Protein AF-A0ABD6SF56-F1 (afdb_monomer_lite)

Sequence (160 aa):
MDIEWDKVLPSVIGAITGGTMSLLGSYFSAKRQANKEEKRREYEERRAEKIALTSVKNEIEFNYIRYTDYIDVMDHTGLSELDLSHNKIGLVLKTDKWEKHSDTIENIEGLSYIGKLRGLYMNVHRDLTFNIVQMEDVKGTTNQAYEIRKEIEDTLKNYS

Organism: Bacillus thuringiensis (NCBI:txid1428)

Structure (mmCIF, N/CA/C/O backbone):
data_AF-A0ABD6SF56-F1
#
_entry.id   AF-A0ABD6SF56-F1
#
loop_
_atom_site.group_PDB
_atom_site.id
_atom_site.type_symbol
_atom_site.label_atom_id
_atom_site.label_alt_id
_atom_site.label_comp_id
_atom_site.label_asym_id
_atom_site.label_entity_id
_atom_site.label_seq_id
_atom_site.pdbx_PDB_ins_code
_atom_site.Cartn_x
_atom_site.Cartn_y
_atom_site.Cartn_z
_atom_site.occupancy
_atom_site.B_iso_or_equiv
_atom_site.auth_seq_id
_atom_site.auth_comp_id
_atom_site.auth_asym_id
_atom_site.auth_atom_id
_atom_site.pdbx_PDB_model_num
ATOM 1 N N . MET A 1 1 ? 34.678 0.072 -77.616 1.00 47.84 1 MET A N 1
ATOM 2 C CA . MET A 1 1 ? 34.804 1.047 -76.517 1.00 47.84 1 MET A CA 1
ATOM 3 C C . MET A 1 1 ? 35.078 0.205 -75.294 1.00 47.84 1 MET A C 1
ATOM 5 O O . MET A 1 1 ? 34.140 -0.308 -74.699 1.00 47.84 1 MET A O 1
ATOM 9 N N . ASP A 1 2 ? 36.355 -0.078 -75.048 1.00 55.84 2 ASP A N 1
ATOM 10 C CA . ASP A 1 2 ? 36.748 -0.939 -73.939 1.00 55.84 2 ASP A CA 1
ATOM 11 C C . ASP A 1 2 ? 36.652 -0.109 -72.669 1.00 55.84 2 ASP A C 1
ATOM 13 O O . ASP A 1 2 ? 37.336 0.900 -72.507 1.00 55.84 2 ASP A O 1
ATOM 17 N N . ILE A 1 3 ? 35.705 -0.481 -71.813 1.00 62.09 3 ILE A N 1
ATOM 18 C CA . ILE A 1 3 ? 35.600 0.094 -70.480 1.00 62.09 3 ILE A CA 1
ATOM 19 C C . ILE A 1 3 ? 36.895 -0.297 -69.768 1.00 62.09 3 ILE A C 1
ATOM 21 O O . ILE A 1 3 ? 37.173 -1.485 -69.606 1.00 62.09 3 ILE A O 1
ATOM 25 N N . GLU A 1 4 ? 37.699 0.690 -69.369 1.00 70.12 4 GLU A N 1
ATOM 26 C CA . GLU A 1 4 ? 38.861 0.482 -68.502 1.00 70.12 4 GLU A CA 1
ATOM 27 C C . GLU A 1 4 ? 38.356 0.076 -67.111 1.00 70.12 4 GLU A C 1
ATOM 29 O O . GLU A 1 4 ? 38.238 0.887 -66.189 1.00 70.12 4 GLU A O 1
ATOM 34 N N . TRP A 1 5 ? 38.002 -1.202 -66.987 1.00 69.69 5 TRP A N 1
ATOM 35 C CA . TRP A 1 5 ? 37.471 -1.825 -65.781 1.00 69.69 5 TRP A CA 1
ATOM 36 C C . TRP A 1 5 ? 38.373 -1.565 -64.567 1.00 69.69 5 TRP A C 1
ATOM 38 O O . TRP A 1 5 ? 37.857 -1.290 -63.483 1.00 69.69 5 TRP A O 1
ATOM 48 N N . ASP A 1 6 ? 39.690 -1.489 -64.772 1.00 63.47 6 ASP A N 1
ATOM 49 C CA . ASP A 1 6 ? 40.693 -1.175 -63.745 1.00 63.47 6 ASP A CA 1
ATOM 50 C C . ASP A 1 6 ? 40.511 0.202 -63.082 1.00 63.47 6 ASP A C 1
ATOM 52 O O . ASP A 1 6 ? 40.907 0.388 -61.932 1.00 63.47 6 ASP A O 1
ATOM 56 N N . LYS A 1 7 ? 39.872 1.169 -63.758 1.00 65.81 7 LYS A N 1
ATOM 57 C CA . LYS A 1 7 ? 39.597 2.509 -63.200 1.00 65.81 7 LYS A CA 1
ATOM 58 C C . LYS A 1 7 ? 38.229 2.614 -62.518 1.00 65.81 7 LYS A C 1
ATOM 60 O O . LYS A 1 7 ? 38.013 3.519 -61.714 1.00 65.81 7 LYS A O 1
ATOM 65 N N . VAL A 1 8 ? 37.300 1.704 -62.818 1.00 63.47 8 VAL A N 1
ATOM 66 C CA . VAL A 1 8 ? 35.909 1.742 -62.323 1.00 63.47 8 VAL A CA 1
ATOM 67 C C . VAL A 1 8 ? 35.703 0.800 -61.133 1.00 63.47 8 VAL A C 1
ATOM 69 O O . VAL A 1 8 ? 35.008 1.152 -60.179 1.00 63.47 8 VAL A O 1
ATOM 72 N N . LEU A 1 9 ? 36.346 -0.371 -61.147 1.00 68.06 9 LEU A N 1
ATOM 73 C CA . LEU A 1 9 ? 36.243 -1.388 -60.096 1.00 68.06 9 LEU A CA 1
ATOM 74 C C . LEU A 1 9 ? 36.618 -0.883 -58.692 1.00 68.06 9 LEU A C 1
ATOM 76 O O . LEU A 1 9 ? 35.839 -1.132 -57.772 1.00 68.06 9 LEU A O 1
ATOM 80 N N . PRO A 1 10 ? 37.726 -0.142 -58.485 1.00 72.50 10 PRO A N 1
ATOM 81 C CA . PRO A 1 10 ? 38.091 0.350 -57.153 1.00 72.50 10 PRO A CA 1
ATOM 82 C C . PRO A 1 10 ? 37.034 1.287 -56.555 1.00 72.50 10 PRO A C 1
ATOM 84 O O . PRO A 1 10 ? 36.736 1.216 -55.365 1.00 72.50 10 PRO A O 1
ATOM 87 N N . SER A 1 11 ? 36.418 2.122 -57.393 1.00 68.12 11 SER A N 1
ATOM 88 C CA . SER A 1 11 ? 35.376 3.086 -57.024 1.00 68.12 11 SER A CA 1
ATOM 89 C C . SER A 1 11 ? 34.072 2.391 -56.626 1.00 68.12 11 SER A C 1
ATOM 91 O O . SER A 1 11 ? 33.450 2.745 -55.625 1.00 68.12 11 SER A O 1
ATOM 93 N N . VAL A 1 12 ? 33.677 1.360 -57.381 1.00 70.69 12 VAL A N 1
ATOM 94 C CA . VAL A 1 12 ? 32.483 0.546 -57.103 1.00 70.69 12 VAL A CA 1
ATOM 95 C C . VAL A 1 12 ? 32.684 -0.312 -55.853 1.00 70.69 12 VAL A C 1
ATOM 97 O O . VAL A 1 12 ? 31.809 -0.348 -54.990 1.00 70.69 12 VAL A O 1
ATOM 100 N N . ILE A 1 13 ? 33.853 -0.943 -55.699 1.00 69.81 13 ILE A N 1
ATOM 101 C CA . ILE A 1 13 ? 34.209 -1.701 -54.492 1.00 69.81 13 ILE A CA 1
ATOM 102 C C . ILE A 1 13 ? 34.248 -0.766 -53.279 1.00 69.81 13 ILE A C 1
ATOM 104 O O . ILE A 1 13 ? 33.680 -1.097 -52.241 1.00 69.81 13 ILE A O 1
ATOM 108 N N . GLY A 1 14 ? 34.834 0.427 -53.405 1.00 66.50 14 GLY A N 1
ATOM 109 C CA . GLY A 1 14 ? 34.843 1.443 -52.351 1.00 66.50 14 GLY A CA 1
ATOM 110 C C . GLY A 1 14 ? 33.437 1.888 -51.940 1.00 66.50 14 GLY A C 1
ATOM 111 O O . GLY A 1 14 ? 33.151 1.974 -50.748 1.00 66.50 14 GLY A O 1
ATOM 112 N N . ALA A 1 15 ? 32.531 2.086 -52.901 1.00 74.06 15 ALA A N 1
ATOM 113 C CA . ALA A 1 15 ? 31.137 2.440 -52.633 1.00 74.06 15 ALA A CA 1
ATOM 114 C C . ALA A 1 15 ? 30.352 1.300 -51.960 1.00 74.06 15 ALA A C 1
ATOM 116 O O . ALA A 1 15 ? 29.617 1.546 -51.004 1.00 74.06 15 ALA A O 1
ATOM 117 N N . ILE A 1 16 ? 30.536 0.050 -52.398 1.00 68.31 16 ILE A N 1
ATOM 118 C CA . ILE A 1 16 ? 29.884 -1.121 -51.788 1.00 68.31 16 ILE A CA 1
ATOM 119 C C . ILE A 1 16 ? 30.410 -1.349 -50.370 1.00 68.31 16 ILE A C 1
ATOM 121 O O . ILE A 1 16 ? 29.621 -1.548 -49.446 1.00 68.31 16 ILE A O 1
ATOM 125 N N . THR A 1 17 ? 31.727 -1.275 -50.175 1.00 69.75 17 THR A N 1
ATOM 126 C CA . THR A 1 17 ? 32.371 -1.505 -48.871 1.00 69.75 17 THR A CA 1
ATOM 127 C C . THR A 1 17 ? 32.065 -0.363 -47.900 1.00 69.75 17 THR A C 1
ATOM 129 O O . THR A 1 17 ? 31.736 -0.601 -46.742 1.00 69.75 17 THR A O 1
ATOM 132 N N . GLY A 1 18 ? 32.087 0.886 -48.374 1.00 69.00 18 GLY A N 1
ATOM 133 C CA . GLY A 1 18 ? 31.699 2.059 -47.589 1.00 69.00 18 GLY A CA 1
ATOM 134 C C . GLY A 1 18 ? 30.211 2.059 -47.229 1.00 69.00 18 GLY A C 1
ATOM 135 O O . GLY A 1 18 ? 29.858 2.322 -46.081 1.00 69.00 18 GLY A O 1
ATOM 136 N N . GLY A 1 19 ? 29.340 1.689 -48.173 1.00 70.50 19 GLY A N 1
ATOM 137 C CA . GLY A 1 19 ? 27.898 1.560 -47.951 1.00 70.50 19 GLY A CA 1
ATOM 138 C C . GLY A 1 19 ? 27.547 0.444 -46.965 1.00 70.50 19 GLY A C 1
ATOM 139 O O . GLY A 1 19 ? 26.764 0.664 -46.044 1.00 70.50 19 GLY A O 1
ATOM 140 N N . THR A 1 20 ? 28.174 -0.730 -47.084 1.00 75.12 20 THR A N 1
ATOM 141 C CA . THR A 1 20 ? 27.976 -1.843 -46.134 1.00 75.12 20 THR A CA 1
ATOM 142 C C . THR A 1 20 ? 28.537 -1.531 -44.749 1.00 75.12 20 THR A C 1
ATOM 144 O O . THR A 1 20 ? 27.854 -1.790 -43.760 1.00 75.12 20 THR A O 1
ATOM 147 N N . MET A 1 21 ? 29.712 -0.902 -44.643 1.00 73.06 21 MET A N 1
ATOM 148 C CA . MET A 1 21 ? 30.249 -0.434 -43.358 1.00 73.06 21 MET A CA 1
ATOM 149 C C . MET A 1 21 ? 29.369 0.645 -42.715 1.00 73.06 21 MET A C 1
ATOM 151 O O . MET A 1 21 ? 29.164 0.624 -41.502 1.00 73.06 21 MET A O 1
ATOM 155 N N . SER A 1 22 ? 28.803 1.559 -43.507 1.00 73.81 22 SER A N 1
ATOM 156 C CA . SER A 1 22 ? 27.864 2.574 -43.019 1.00 73.81 22 SER A CA 1
ATO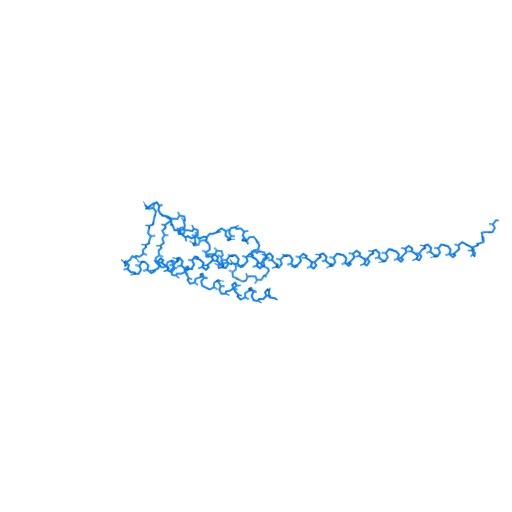M 157 C C . SER A 1 22 ? 26.565 1.946 -42.503 1.00 73.81 22 SER A C 1
ATOM 159 O O . SER A 1 22 ? 26.128 2.271 -41.401 1.00 73.81 22 SER A O 1
ATOM 161 N N . LEU A 1 23 ? 25.993 0.982 -43.233 1.00 74.19 23 LEU A N 1
ATOM 162 C CA . LEU A 1 23 ? 24.800 0.244 -42.803 1.00 74.19 23 LEU A CA 1
ATOM 163 C C . LEU A 1 23 ? 25.056 -0.592 -41.543 1.00 74.19 23 LEU A C 1
ATOM 165 O O . LEU A 1 23 ? 24.230 -0.581 -40.631 1.00 74.19 23 LEU A O 1
ATOM 169 N N . LEU A 1 24 ? 26.208 -1.263 -41.451 1.00 74.38 24 LEU A N 1
ATOM 170 C CA . LEU A 1 24 ? 26.621 -1.988 -40.247 1.00 74.38 24 LEU A CA 1
ATOM 171 C C . LEU A 1 24 ? 26.796 -1.032 -39.063 1.00 74.38 24 LEU A C 1
ATOM 173 O O . LEU A 1 24 ? 26.275 -1.297 -37.981 1.00 74.38 24 LEU A O 1
ATOM 177 N N . GLY A 1 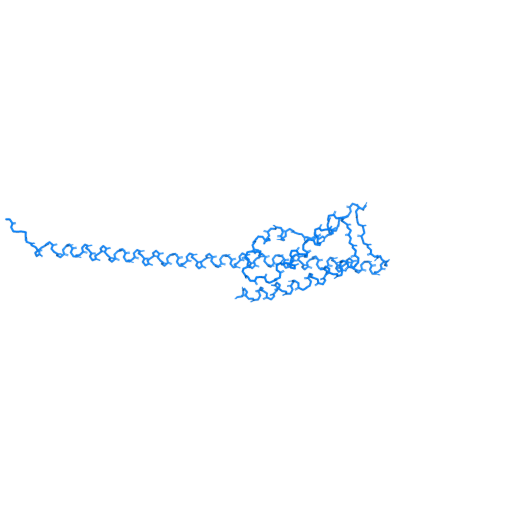25 ? 27.465 0.104 -39.266 1.00 75.38 25 GLY A N 1
ATOM 178 C CA . GLY A 1 25 ? 27.627 1.142 -38.248 1.00 75.38 25 GLY A CA 1
ATOM 179 C C . GLY A 1 25 ? 26.286 1.681 -37.745 1.00 75.38 25 GLY A C 1
ATOM 180 O O . GLY A 1 25 ? 26.065 1.751 -36.534 1.00 75.38 25 GLY A O 1
ATOM 181 N N . SER A 1 26 ? 25.357 1.983 -38.656 1.00 76.88 26 SER A N 1
ATOM 182 C CA . SER A 1 26 ? 23.997 2.410 -38.313 1.00 76.88 26 SER A CA 1
ATOM 183 C C . SER A 1 26 ? 23.214 1.316 -37.587 1.00 76.88 26 SER A C 1
ATOM 185 O O . SER A 1 26 ? 22.556 1.614 -36.593 1.00 76.88 26 SER A O 1
ATOM 187 N N . TYR A 1 27 ? 23.329 0.051 -38.002 1.00 83.00 27 TYR A N 1
ATOM 188 C CA . TYR A 1 27 ? 22.687 -1.081 -37.330 1.00 83.00 27 TYR A CA 1
ATOM 189 C C . TYR A 1 27 ? 23.204 -1.273 -35.896 1.00 83.00 27 TYR A C 1
ATOM 191 O O . TYR A 1 27 ? 22.412 -1.366 -34.958 1.00 83.00 27 TYR A O 1
ATOM 199 N N . PHE A 1 28 ? 24.526 -1.268 -35.689 1.00 82.88 28 PHE A N 1
ATOM 200 C CA . PHE A 1 28 ? 25.113 -1.380 -34.349 1.00 82.88 28 PHE A CA 1
ATOM 201 C C . PHE A 1 28 ? 24.782 -0.170 -33.467 1.00 82.88 28 PHE A C 1
ATOM 203 O O . PHE A 1 28 ? 24.532 -0.336 -32.272 1.00 82.88 28 PHE A O 1
ATOM 210 N N . SER A 1 29 ? 24.741 1.035 -34.042 1.00 81.50 29 SER A N 1
ATOM 211 C CA . SER A 1 29 ? 24.330 2.251 -33.336 1.00 81.50 29 SER A CA 1
ATOM 212 C C . SER A 1 29 ? 22.865 2.181 -32.902 1.00 81.50 29 SER A C 1
ATOM 214 O O . SER A 1 29 ? 22.575 2.366 -31.719 1.00 81.50 29 SER A O 1
ATOM 216 N N . ALA A 1 30 ? 21.956 1.820 -33.814 1.00 81.56 30 ALA A N 1
ATOM 217 C CA . ALA A 1 30 ? 20.532 1.658 -33.528 1.00 81.56 30 ALA A CA 1
ATOM 218 C C . ALA A 1 30 ? 20.292 0.579 -32.464 1.00 81.56 30 ALA A C 1
ATOM 220 O O . ALA A 1 30 ? 19.589 0.824 -31.487 1.00 81.56 30 ALA A O 1
ATOM 221 N N . LYS A 1 31 ? 20.964 -0.574 -32.575 1.00 85.00 31 LYS A N 1
ATOM 222 C CA . LYS A 1 31 ? 20.904 -1.638 -31.563 1.00 85.00 31 LYS A CA 1
ATOM 223 C C . LYS A 1 31 ? 21.402 -1.159 -30.197 1.00 85.00 31 LYS A C 1
ATOM 225 O O . LYS A 1 31 ? 20.805 -1.465 -29.171 1.00 85.00 31 LYS A O 1
ATOM 230 N N . ARG A 1 32 ? 22.481 -0.371 -30.157 1.00 85.81 32 ARG A N 1
ATOM 231 C CA . ARG A 1 32 ? 22.998 0.200 -28.905 1.00 85.81 32 ARG A CA 1
ATOM 232 C C . ARG A 1 32 ? 22.043 1.232 -28.302 1.00 85.81 32 ARG A C 1
ATOM 234 O O . 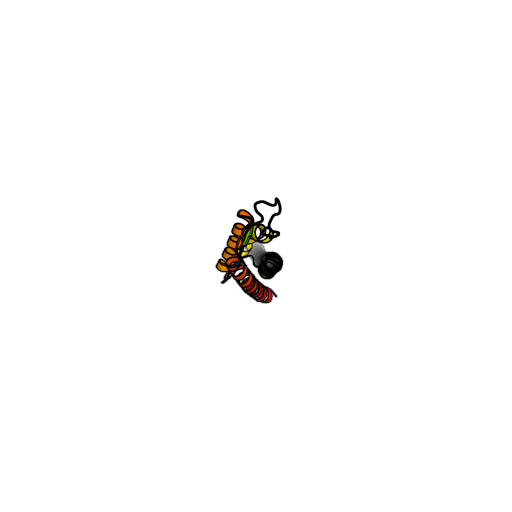ARG A 1 32 ? 21.961 1.309 -27.079 1.00 85.81 32 ARG A O 1
ATOM 241 N N . GLN A 1 33 ? 21.367 2.031 -29.125 1.00 84.94 33 GLN A N 1
ATOM 242 C CA . GLN A 1 33 ? 20.361 2.992 -28.668 1.00 84.94 33 GLN A CA 1
ATOM 243 C C . GLN A 1 33 ? 19.126 2.276 -28.118 1.00 84.94 33 GLN A C 1
ATOM 245 O O . GLN A 1 33 ? 18.742 2.570 -26.991 1.00 84.94 33 GLN A O 1
ATOM 250 N N . ALA A 1 34 ? 18.610 1.272 -28.831 1.00 85.88 34 ALA A N 1
ATOM 251 C CA . ALA A 1 34 ? 17.498 0.441 -28.372 1.00 85.88 34 ALA A CA 1
ATOM 252 C C . ALA A 1 34 ? 17.809 -0.218 -27.019 1.00 85.88 34 ALA A C 1
ATOM 254 O O . ALA A 1 34 ? 17.065 -0.029 -26.065 1.00 85.88 34 ALA A O 1
ATOM 255 N N . ASN A 1 35 ? 18.975 -0.859 -26.881 1.00 88.50 35 ASN A N 1
ATOM 256 C CA . ASN A 1 35 ? 19.383 -1.479 -25.615 1.00 88.50 35 ASN A CA 1
ATOM 257 C C . ASN A 1 35 ? 19.552 -0.463 -24.469 1.00 88.50 35 ASN A C 1
ATOM 259 O O . ASN A 1 35 ? 19.385 -0.804 -23.301 1.00 88.50 35 ASN A O 1
ATOM 263 N N . LYS A 1 36 ? 19.971 0.776 -24.764 1.00 88.69 36 LYS A N 1
ATOM 264 C CA . LYS A 1 36 ? 20.060 1.834 -23.743 1.00 88.69 36 LYS A CA 1
ATOM 265 C C . LYS A 1 36 ? 18.677 2.310 -23.317 1.00 88.69 36 LYS A C 1
ATOM 267 O O . LYS A 1 36 ? 18.490 2.612 -22.143 1.00 88.69 36 LYS A O 1
ATOM 272 N N . GLU A 1 37 ? 17.752 2.414 -24.261 1.00 86.81 37 GLU A N 1
ATOM 273 C CA . GLU A 1 37 ? 16.382 2.829 -23.995 1.00 86.81 37 GLU A CA 1
ATOM 274 C C . GLU A 1 37 ? 15.617 1.759 -23.216 1.00 86.81 37 GLU A C 1
ATOM 276 O O . GLU A 1 37 ? 14.981 2.091 -22.224 1.00 86.81 37 GLU A O 1
ATOM 281 N N . GLU A 1 38 ? 15.769 0.486 -23.578 1.00 88.69 38 GLU A N 1
ATOM 282 C CA . GLU A 1 38 ? 15.208 -0.660 -22.853 1.00 88.69 38 GLU A CA 1
ATOM 28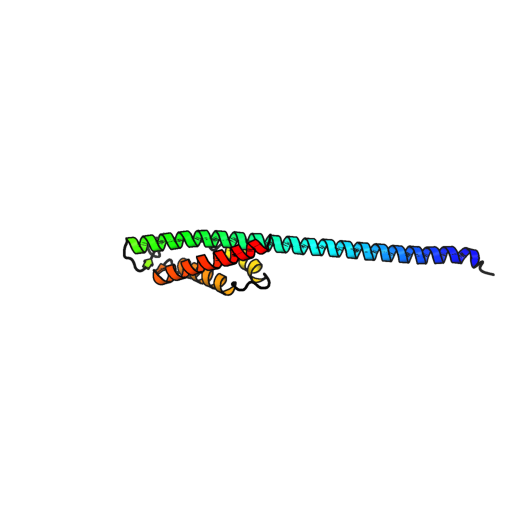3 C C . GLU A 1 38 ? 15.672 -0.673 -21.391 1.00 88.69 38 GLU A C 1
ATOM 285 O O . GLU A 1 38 ? 14.852 -0.584 -20.483 1.00 88.69 38 GLU A O 1
ATOM 290 N N . LYS A 1 39 ? 16.988 -0.600 -21.146 1.00 89.44 39 LYS A N 1
ATOM 291 C CA . LYS A 1 39 ? 17.539 -0.507 -19.780 1.00 89.44 39 LYS A CA 1
ATOM 292 C C . LYS A 1 39 ? 17.036 0.703 -18.998 1.00 89.44 39 LYS A C 1
ATOM 294 O O . LYS A 1 39 ? 16.924 0.659 -17.775 1.00 89.44 39 LYS A O 1
ATOM 299 N N . ARG A 1 40 ? 16.800 1.824 -19.684 1.00 88.94 40 ARG A N 1
ATOM 300 C CA . ARG A 1 40 ? 16.264 3.028 -19.050 1.00 88.94 40 ARG A CA 1
ATOM 301 C C . ARG A 1 40 ? 14.799 2.833 -18.665 1.00 88.94 40 ARG A C 1
ATOM 303 O O . ARG A 1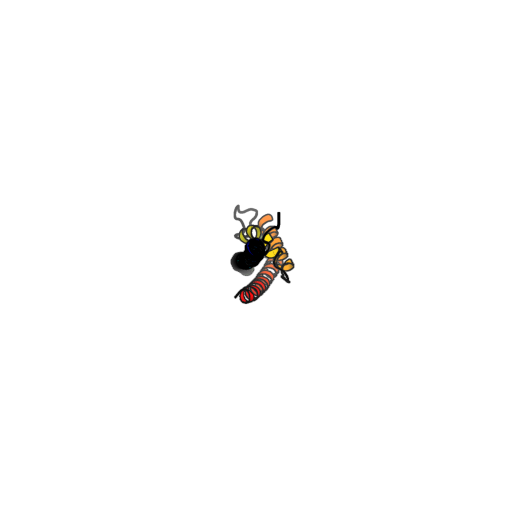 40 ? 14.435 3.241 -17.567 1.00 88.94 40 ARG A O 1
ATOM 310 N N . ARG A 1 41 ? 13.997 2.208 -19.529 1.00 89.19 41 ARG A N 1
ATOM 311 C CA . ARG A 1 41 ? 12.596 1.872 -19.244 1.00 89.19 41 ARG A CA 1
ATOM 312 C C . ARG A 1 41 ? 12.495 0.917 -18.063 1.00 89.19 41 ARG A C 1
ATOM 314 O O . ARG A 1 41 ? 11.817 1.258 -17.107 1.00 89.19 41 ARG A O 1
ATOM 321 N N . GLU A 1 42 ? 13.276 -0.162 -18.052 1.00 88.38 42 GLU A N 1
ATOM 322 C CA . GLU A 1 42 ? 13.336 -1.100 -16.918 1.00 88.38 42 GLU A CA 1
ATOM 323 C C . GLU A 1 42 ? 13.672 -0.388 -15.596 1.00 88.38 42 GLU A C 1
ATOM 325 O O . GLU A 1 42 ? 13.090 -0.665 -14.547 1.00 88.38 42 GLU A O 1
ATOM 330 N N . TYR A 1 43 ? 14.617 0.559 -15.626 1.00 88.25 43 TYR A N 1
ATOM 331 C CA . TYR A 1 43 ? 14.966 1.352 -14.448 1.00 88.25 43 TYR A CA 1
ATOM 332 C C . TYR A 1 43 ? 13.826 2.283 -14.006 1.00 88.25 43 TYR A C 1
ATOM 334 O O . TYR A 1 43 ? 13.558 2.408 -12.809 1.00 88.25 43 TYR A O 1
ATOM 342 N N . GLU A 1 44 ? 13.172 2.959 -14.952 1.00 90.88 44 GLU A N 1
ATOM 343 C CA . GLU A 1 44 ? 12.042 3.852 -14.680 1.00 90.88 44 GLU A CA 1
ATOM 344 C C . GLU A 1 44 ? 10.828 3.076 -14.138 1.00 90.88 44 GLU A C 1
ATOM 346 O O . GLU A 1 44 ? 10.224 3.521 -13.160 1.00 90.88 44 GLU A O 1
ATOM 351 N N . GLU A 1 45 ? 10.543 1.890 -14.681 1.00 90.19 45 GLU A N 1
ATOM 352 C CA . GLU A 1 45 ? 9.502 0.964 -14.218 1.00 90.19 45 GLU A CA 1
ATOM 353 C C . GLU A 1 45 ? 9.780 0.489 -12.791 1.00 90.19 45 GLU A C 1
ATOM 355 O O . GLU A 1 45 ? 8.983 0.756 -11.890 1.00 90.19 45 GLU A O 1
ATOM 360 N N . ARG A 1 46 ? 10.968 -0.072 -12.522 1.00 91.12 46 ARG A N 1
ATOM 361 C CA . ARG A 1 46 ? 11.352 -0.490 -11.160 1.00 91.12 46 ARG A CA 1
ATOM 362 C C . ARG A 1 46 ? 11.301 0.655 -10.156 1.00 91.12 46 ARG A C 1
ATOM 364 O O . ARG A 1 46 ? 10.956 0.466 -8.987 1.00 91.12 46 ARG A O 1
ATOM 371 N N . ARG A 1 47 ? 11.667 1.867 -10.581 1.00 92.94 47 ARG A N 1
ATOM 372 C CA . ARG A 1 47 ? 11.573 3.058 -9.732 1.00 92.94 47 ARG A CA 1
ATOM 373 C C . ARG A 1 47 ? 10.116 3.407 -9.428 1.00 92.94 47 ARG A C 1
ATOM 375 O O . ARG A 1 47 ? 9.823 3.758 -8.284 1.00 92.94 47 ARG A O 1
ATOM 382 N N . ALA A 1 48 ? 9.225 3.330 -10.413 1.00 93.94 48 ALA A N 1
ATOM 383 C CA . ALA A 1 48 ? 7.798 3.572 -10.227 1.00 93.94 48 ALA A CA 1
ATOM 384 C C . ALA A 1 48 ? 7.172 2.539 -9.278 1.00 93.94 48 ALA A C 1
ATOM 386 O O . ALA A 1 48 ? 6.496 2.932 -8.327 1.00 93.94 48 ALA A O 1
ATOM 387 N N . GLU A 1 49 ? 7.484 1.254 -9.456 1.00 95.19 49 GLU A N 1
ATOM 388 C CA . GLU A 1 49 ? 7.062 0.160 -8.568 1.00 95.19 49 GLU A CA 1
ATOM 389 C C . GLU A 1 49 ? 7.520 0.394 -7.124 1.00 95.19 49 GLU A C 1
ATOM 391 O O . GLU A 1 49 ? 6.723 0.337 -6.187 1.00 95.19 49 GLU A O 1
ATOM 396 N N . LYS A 1 50 ? 8.793 0.762 -6.929 1.00 95.56 50 LYS A N 1
ATOM 397 C CA . LYS A 1 50 ? 9.343 1.074 -5.603 1.00 95.56 50 LYS A CA 1
ATOM 398 C C . LYS A 1 50 ? 8.616 2.239 -4.931 1.00 95.56 50 LYS A C 1
ATOM 400 O O . LYS A 1 50 ? 8.333 2.181 -3.731 1.00 95.56 50 LYS A O 1
ATOM 405 N N . ILE A 1 51 ? 8.319 3.303 -5.680 1.00 96.38 51 ILE A N 1
ATOM 406 C CA . ILE A 1 51 ? 7.573 4.466 -5.174 1.00 96.38 51 ILE A CA 1
ATOM 407 C C . ILE A 1 51 ? 6.142 4.066 -4.804 1.00 96.38 51 ILE A C 1
ATOM 409 O O . ILE A 1 51 ? 5.664 4.459 -3.736 1.00 96.38 51 ILE A O 1
ATOM 413 N N . ALA A 1 52 ? 5.483 3.280 -5.654 1.00 97.31 52 ALA A N 1
ATOM 414 C CA . ALA A 1 52 ? 4.134 2.774 -5.437 1.00 97.31 52 ALA A CA 1
ATOM 415 C C . ALA A 1 52 ? 4.055 1.931 -4.154 1.00 97.31 52 ALA A C 1
ATOM 417 O O . ALA A 1 52 ? 3.316 2.284 -3.231 1.00 97.31 52 ALA A O 1
ATOM 418 N N . LEU A 1 53 ? 4.897 0.898 -4.040 1.00 97.19 53 LEU A N 1
ATOM 419 C CA . LEU A 1 53 ? 4.984 0.031 -2.862 1.00 97.19 53 LEU A CA 1
ATOM 420 C C . LEU A 1 53 ? 5.301 0.819 -1.586 1.00 97.19 53 LEU A C 1
ATOM 422 O O . LEU A 1 53 ? 4.658 0.615 -0.561 1.00 97.19 53 LEU A O 1
ATOM 426 N N . THR A 1 54 ? 6.252 1.757 -1.639 1.00 97.75 54 THR A N 1
ATOM 427 C CA . THR A 1 54 ? 6.606 2.588 -0.474 1.00 97.75 54 THR A CA 1
ATOM 428 C C . THR A 1 54 ? 5.438 3.471 -0.035 1.00 97.75 54 THR A C 1
ATOM 430 O O . THR A 1 54 ? 5.177 3.604 1.160 1.00 97.75 54 THR A O 1
ATOM 433 N N . SER A 1 55 ? 4.724 4.070 -0.990 1.00 98.06 55 SER A N 1
ATOM 434 C CA . SER A 1 55 ? 3.592 4.955 -0.701 1.00 98.06 55 SER A CA 1
ATOM 435 C C . SER A 1 55 ? 2.442 4.191 -0.050 1.00 98.06 55 SER A C 1
ATOM 437 O O . SER A 1 55 ? 1.920 4.638 0.970 1.00 98.06 55 SER A O 1
ATOM 439 N N . VAL A 1 56 ? 2.103 3.020 -0.594 1.00 98.31 56 VAL A N 1
ATOM 440 C CA . VAL A 1 56 ? 1.070 2.136 -0.040 1.00 98.31 56 VAL A CA 1
ATOM 441 C C . VAL A 1 56 ? 1.489 1.581 1.322 1.00 98.31 56 VAL A C 1
ATOM 443 O O . VAL A 1 56 ? 0.694 1.601 2.254 1.00 98.31 56 VAL A O 1
ATOM 446 N N . LYS A 1 57 ? 2.757 1.191 1.510 1.00 98.06 57 LYS A N 1
ATOM 447 C CA . LYS A 1 57 ? 3.271 0.753 2.820 1.00 98.06 57 LYS A CA 1
ATOM 448 C C . LYS A 1 57 ? 3.048 1.801 3.915 1.00 98.06 57 LYS A C 1
ATOM 450 O O . LYS A 1 57 ? 2.590 1.464 5.003 1.00 98.06 57 LYS A O 1
ATOM 455 N N . ASN A 1 58 ? 3.374 3.062 3.631 1.00 98.12 58 ASN A N 1
ATOM 456 C CA . ASN A 1 58 ? 3.226 4.152 4.597 1.00 98.12 58 ASN A CA 1
ATOM 457 C C . ASN A 1 58 ? 1.747 4.448 4.906 1.00 98.12 58 ASN A C 1
ATOM 459 O O . ASN A 1 58 ? 1.412 4.843 6.021 1.00 98.12 58 ASN A O 1
ATOM 463 N N . GLU A 1 59 ? 0.855 4.263 3.931 1.00 98.50 59 GLU A N 1
ATOM 464 C CA . GLU A 1 59 ? -0.591 4.359 4.143 1.00 98.50 59 GLU A CA 1
ATOM 465 C C . GLU A 1 59 ? -1.118 3.222 5.028 1.00 98.50 59 GLU A C 1
ATOM 467 O O . GLU A 1 59 ? -1.852 3.482 5.980 1.00 98.50 59 GLU A O 1
ATOM 472 N N . ILE A 1 60 ? -0.683 1.983 4.777 1.00 98.44 60 ILE A N 1
ATOM 473 C CA . ILE A 1 60 ? -1.003 0.823 5.621 1.00 98.44 60 ILE A CA 1
ATOM 474 C C . ILE A 1 60 ? -0.528 1.058 7.055 1.00 98.44 60 ILE A C 1
ATOM 476 O O . ILE A 1 60 ? -1.267 0.785 7.994 1.00 98.44 60 ILE A O 1
ATOM 480 N N . GLU A 1 61 ? 0.677 1.598 7.243 1.00 97.94 61 GLU A N 1
ATOM 481 C CA . GLU A 1 61 ? 1.206 1.931 8.568 1.00 97.94 61 GLU A CA 1
ATOM 482 C C . GLU A 1 61 ? 0.370 3.000 9.282 1.00 97.94 61 GLU A C 1
ATOM 484 O O . GLU A 1 61 ? 0.071 2.861 10.468 1.00 97.94 61 GLU A O 1
ATOM 489 N N . PHE A 1 62 ? -0.071 4.032 8.561 1.00 98.12 62 PHE A N 1
ATOM 490 C CA . PHE A 1 62 ? -0.988 5.026 9.112 1.00 98.12 62 PHE A CA 1
ATOM 491 C C . PHE A 1 62 ? -2.312 4.387 9.556 1.00 98.12 62 PHE A C 1
ATOM 493 O O . PHE A 1 62 ? -2.757 4.621 10.680 1.00 98.12 62 PHE A O 1
ATOM 500 N N . ASN A 1 63 ? -2.926 3.561 8.706 1.00 97.75 63 ASN A N 1
ATOM 501 C CA . ASN A 1 63 ? -4.187 2.889 9.023 1.00 97.75 63 ASN A CA 1
ATOM 502 C C . ASN A 1 63 ? -4.030 1.886 10.176 1.00 97.75 63 ASN A C 1
ATOM 504 O O . ASN A 1 63 ? -4.903 1.804 11.032 1.00 97.75 63 ASN A O 1
ATOM 508 N N . TYR A 1 64 ? -2.905 1.171 10.244 1.00 97.44 64 TYR A N 1
ATOM 509 C CA . TYR A 1 64 ? -2.576 0.260 11.342 1.00 97.44 64 TYR A CA 1
ATOM 510 C C . TYR A 1 64 ? -2.584 0.977 12.700 1.00 97.44 64 TYR A C 1
ATOM 512 O O . TYR A 1 64 ? -3.197 0.492 13.652 1.00 97.44 64 TYR A O 1
ATOM 520 N N . ILE A 1 65 ? -1.951 2.154 12.785 1.00 97.38 65 ILE A N 1
ATOM 521 C CA . ILE A 1 65 ? -1.949 2.968 14.011 1.00 97.38 65 ILE A CA 1
ATOM 522 C C . ILE A 1 65 ? -3.383 3.357 14.384 1.00 97.38 65 ILE A C 1
ATOM 524 O O . ILE A 1 65 ? -3.787 3.193 15.528 1.00 97.38 65 ILE A O 1
ATOM 528 N N . ARG A 1 66 ? -4.185 3.795 13.408 1.00 96.62 66 ARG A N 1
ATOM 529 C CA . ARG A 1 66 ? -5.577 4.211 13.641 1.00 96.62 66 ARG A CA 1
ATOM 530 C C . ARG A 1 66 ? -6.475 3.082 14.115 1.00 96.62 66 ARG A C 1
ATOM 532 O O . ARG A 1 66 ? -7.262 3.282 15.030 1.00 96.62 66 ARG A O 1
ATOM 539 N N . TYR A 1 67 ? -6.339 1.900 13.531 1.00 97.00 67 TYR A N 1
ATOM 540 C CA . TYR A 1 67 ? -7.072 0.733 13.999 1.00 97.00 67 TYR A CA 1
ATOM 541 C C . TYR A 1 67 ? -6.649 0.304 15.402 1.00 97.00 67 TYR A C 1
ATOM 543 O O . TYR A 1 67 ? -7.508 -0.067 16.197 1.00 97.00 67 TYR A O 1
ATOM 551 N N . THR A 1 68 ? -5.362 0.426 15.735 1.00 96.69 68 THR A N 1
ATOM 552 C CA . THR A 1 68 ? -4.880 0.197 17.104 1.00 96.69 68 THR A CA 1
ATOM 553 C C . THR A 1 68 ? -5.511 1.196 18.078 1.00 96.69 68 THR A C 1
ATOM 555 O O . THR A 1 68 ? -6.055 0.775 19.094 1.00 96.69 68 THR A O 1
ATOM 558 N N . ASP A 1 69 ? -5.558 2.488 17.726 1.00 95.69 69 ASP A N 1
ATOM 559 C CA . ASP A 1 69 ? -6.241 3.509 18.535 1.00 95.69 69 ASP A CA 1
ATOM 560 C C . ASP A 1 69 ? -7.728 3.152 18.754 1.00 95.69 69 ASP A C 1
ATOM 562 O O . ASP A 1 69 ? -8.266 3.339 19.846 1.00 95.69 69 ASP A O 1
ATOM 566 N N . TYR A 1 70 ? -8.416 2.631 17.729 1.00 95.56 70 TYR A N 1
ATOM 567 C CA . TYR A 1 70 ? -9.819 2.213 17.845 1.00 95.56 70 TYR A CA 1
ATOM 568 C C . TYR A 1 70 ? -9.994 1.000 18.759 1.00 95.56 70 TYR A C 1
ATOM 570 O O . TYR A 1 70 ? -10.924 0.992 19.566 1.00 95.56 70 TYR A O 1
ATOM 578 N N . ILE A 1 71 ? -9.107 0.006 18.661 1.00 96.25 71 ILE A N 1
ATOM 579 C CA . ILE A 1 71 ? -9.083 -1.146 19.573 1.00 96.25 71 ILE A CA 1
ATOM 580 C C . ILE A 1 71 ? -8.922 -0.658 21.010 1.00 96.25 71 ILE A C 1
ATOM 582 O O . ILE A 1 71 ? -9.736 -1.019 21.857 1.00 96.25 71 ILE A O 1
ATOM 586 N N . ASP A 1 72 ? -7.944 0.213 21.263 1.00 96.31 72 ASP A N 1
ATOM 587 C CA . ASP A 1 72 ? -7.682 0.743 22.598 1.00 96.31 72 ASP A CA 1
ATOM 588 C C . ASP A 1 72 ? -8.909 1.476 23.149 1.00 96.31 72 ASP A C 1
ATOM 590 O O . ASP A 1 72 ? -9.330 1.212 24.274 1.00 96.31 72 ASP A O 1
ATOM 594 N N . VAL A 1 73 ? -9.536 2.361 22.367 1.00 94.56 73 VAL A N 1
ATOM 595 C CA . VAL A 1 73 ? -10.752 3.073 22.797 1.00 94.56 73 VAL A CA 1
ATOM 596 C C . VAL A 1 73 ? -11.873 2.096 23.143 1.00 94.56 73 VAL A C 1
ATOM 598 O O . VAL A 1 73 ? -12.505 2.243 24.192 1.00 94.56 73 VAL A O 1
ATOM 601 N N . MET A 1 74 ? -12.125 1.104 22.291 1.00 95.69 74 MET A N 1
ATOM 602 C CA . MET A 1 74 ? -13.190 0.130 22.517 1.00 95.69 74 MET A CA 1
ATOM 603 C C . MET A 1 74 ? -12.908 -0.756 23.740 1.00 95.69 74 MET A C 1
ATOM 605 O O . MET A 1 74 ? -13.802 -0.942 24.563 1.00 95.69 74 MET A O 1
ATOM 609 N N . ASP A 1 75 ? -11.667 -1.214 23.929 1.00 96.00 75 ASP A N 1
ATOM 610 C CA . ASP A 1 75 ? -11.266 -2.008 25.097 1.00 96.00 75 ASP A CA 1
ATOM 611 C C . ASP A 1 75 ? -11.395 -1.191 26.402 1.00 96.00 75 ASP A C 1
ATOM 613 O O . ASP A 1 75 ? -11.928 -1.691 27.394 1.00 96.00 75 ASP A O 1
ATOM 617 N N . HIS A 1 76 ? -10.994 0.089 26.411 1.00 95.88 76 HIS A N 1
ATOM 618 C CA . HIS A 1 76 ? -11.112 0.959 27.594 1.00 95.88 76 HIS A CA 1
ATOM 619 C C . HIS A 1 76 ? -12.561 1.322 27.943 1.00 95.88 76 HIS A C 1
ATOM 621 O O . HIS A 1 76 ? -12.876 1.565 29.109 1.00 95.88 76 HIS A O 1
ATOM 627 N N . THR A 1 77 ? -13.440 1.396 26.943 1.00 94.12 77 THR A N 1
ATOM 628 C CA . THR A 1 77 ? -14.856 1.759 27.123 1.00 94.12 77 THR A CA 1
ATOM 629 C C . THR A 1 77 ? -15.776 0.545 27.257 1.00 94.12 77 THR A C 1
ATOM 631 O O . THR A 1 77 ? -16.944 0.708 27.607 1.00 94.12 77 THR A O 1
ATOM 634 N N . GLY A 1 78 ? -15.264 -0.667 27.019 1.00 94.06 78 GLY A N 1
ATOM 635 C CA . GLY A 1 78 ? -16.052 -1.899 27.003 1.00 94.06 78 GLY A CA 1
ATOM 636 C C . GLY A 1 78 ? -17.018 -1.988 25.817 1.00 94.06 78 GLY A C 1
ATOM 637 O O . GLY A 1 78 ? -18.032 -2.680 25.909 1.00 94.06 78 GLY A O 1
ATOM 638 N N . LEU A 1 79 ? -16.739 -1.270 24.726 1.00 93.62 79 LEU A N 1
ATOM 639 C CA . LEU A 1 79 ? -17.548 -1.291 23.511 1.00 93.62 79 LEU A CA 1
ATOM 640 C C . LEU A 1 79 ? -17.153 -2.475 22.619 1.00 93.62 79 LEU A C 1
ATOM 642 O O . LEU A 1 79 ? -15.980 -2.809 22.479 1.00 93.62 79 LEU A O 1
ATOM 646 N N . SER A 1 80 ? -18.145 -3.105 21.991 1.00 94.12 80 SER A N 1
ATOM 647 C CA . SER A 1 80 ? -17.924 -4.142 20.968 1.00 94.12 80 SER A CA 1
ATOM 648 C C . SER A 1 80 ? -17.865 -3.570 19.550 1.00 94.12 80 SER A C 1
ATOM 650 O O . SER A 1 80 ? -17.346 -4.220 18.641 1.00 94.12 80 SER A O 1
ATOM 652 N N . GLU A 1 81 ? -18.356 -2.345 19.375 1.00 94.75 81 GLU A N 1
ATOM 653 C CA . GLU A 1 81 ? -18.346 -1.608 18.121 1.00 94.75 81 GLU A CA 1
ATOM 654 C C . GLU A 1 81 ? -18.161 -0.109 18.367 1.00 94.75 81 GLU A C 1
ATOM 656 O O . GLU A 1 81 ? -18.550 0.432 19.406 1.00 94.75 81 GLU A O 1
ATOM 661 N N . LEU A 1 82 ? -17.584 0.563 17.377 1.00 92.38 82 LEU A N 1
ATOM 662 C CA . LEU A 1 82 ? -17.490 2.010 17.299 1.00 92.38 82 LEU A CA 1
ATOM 663 C C . LEU A 1 82 ? -18.337 2.484 16.116 1.00 92.38 82 LEU A C 1
ATOM 665 O O . LEU A 1 82 ? -17.912 2.373 14.966 1.00 92.38 82 LEU A O 1
ATOM 669 N N . ASP A 1 83 ? -19.522 3.022 16.403 1.00 92.38 83 ASP A N 1
ATOM 670 C CA . ASP A 1 83 ? -20.403 3.637 15.407 1.00 92.38 83 ASP A CA 1
ATOM 671 C C . ASP A 1 83 ? -20.243 5.164 15.420 1.00 92.38 83 ASP A C 1
ATOM 673 O O . ASP A 1 83 ? -20.598 5.856 16.382 1.00 92.38 83 ASP A O 1
ATOM 677 N N . LEU A 1 84 ? -19.688 5.704 14.335 1.00 89.31 84 LEU A N 1
ATOM 678 C CA . LEU A 1 84 ? -19.512 7.142 14.141 1.00 89.31 84 LEU A CA 1
ATOM 679 C C . LEU A 1 84 ? -20.517 7.729 13.140 1.00 89.31 84 LEU A C 1
ATOM 681 O O . LEU A 1 84 ? -20.526 8.947 12.929 1.00 89.31 84 LEU A O 1
ATOM 685 N N . SER A 1 85 ? -21.389 6.910 12.545 1.00 88.56 85 SER A N 1
ATOM 686 C CA . SER A 1 85 ? -22.344 7.306 11.500 1.00 88.56 85 SER A CA 1
ATOM 687 C C . SER A 1 85 ? -23.255 8.465 11.931 1.00 88.56 85 SER A C 1
ATOM 689 O O . SER A 1 85 ? -23.590 9.340 11.129 1.00 88.56 85 SER A O 1
ATOM 691 N N . HIS A 1 86 ? -23.583 8.542 13.222 1.00 83.06 86 HIS A N 1
ATOM 692 C CA . HIS A 1 86 ? -24.476 9.555 13.784 1.00 83.06 86 HIS A CA 1
ATOM 693 C C . HIS A 1 86 ? -23.787 10.869 14.190 1.00 83.06 86 HIS A C 1
ATOM 695 O O . HIS A 1 86 ? -24.452 11.897 14.324 1.00 83.06 86 HIS A O 1
ATOM 701 N N . ASN A 1 87 ? -22.462 10.878 14.361 1.00 74.50 87 ASN A N 1
ATOM 702 C CA . ASN A 1 87 ? -21.758 11.968 15.048 1.00 74.50 87 ASN A CA 1
ATOM 703 C C . ASN A 1 87 ? -21.203 13.062 14.118 1.00 74.50 87 ASN A C 1
ATOM 705 O O . ASN A 1 87 ? -20.525 13.972 14.591 1.00 74.50 87 ASN A O 1
ATOM 709 N N . LYS A 1 88 ? -21.465 13.002 12.801 1.00 76.56 88 LYS A N 1
ATOM 710 C CA . LYS A 1 88 ? -20.795 13.825 11.759 1.00 76.56 88 LYS A CA 1
ATOM 711 C C . LYS A 1 88 ? -19.257 13.732 11.782 1.00 76.56 88 LYS A C 1
ATOM 713 O O . LYS A 1 88 ? -18.583 14.528 11.132 1.00 76.56 88 LYS A O 1
ATOM 718 N N . ILE A 1 89 ? -18.708 12.776 12.526 1.00 82.88 89 ILE A N 1
ATOM 719 C CA . ILE A 1 89 ? -17.282 12.478 12.618 1.00 82.88 89 ILE A CA 1
ATOM 720 C C . ILE A 1 89 ? -17.058 11.225 11.775 1.00 82.88 89 ILE A C 1
ATOM 722 O O . ILE A 1 89 ? -17.803 10.259 11.906 1.00 82.88 89 ILE A O 1
ATOM 726 N N . GLY A 1 90 ? -16.073 11.258 10.883 1.00 85.44 90 GLY A N 1
ATOM 727 C CA . GLY A 1 90 ? -15.685 10.103 10.077 1.00 85.44 90 GLY A CA 1
ATOM 728 C C . GLY A 1 90 ? -14.522 9.342 10.703 1.00 85.44 90 GLY A C 1
ATOM 729 O O . GLY A 1 90 ? -13.719 9.924 11.440 1.00 85.44 90 GLY A O 1
ATOM 730 N N . LEU A 1 91 ? -14.390 8.064 10.358 1.00 91.75 91 LEU A N 1
ATOM 731 C CA . LEU A 1 91 ? -13.141 7.337 10.556 1.00 91.75 91 LEU A CA 1
ATOM 732 C C . LEU A 1 91 ? -11.996 8.056 9.833 1.00 91.75 91 LEU A C 1
ATOM 734 O O . LEU A 1 91 ? -12.136 8.559 8.718 1.00 91.75 91 LEU A O 1
ATOM 738 N N . VAL A 1 92 ? -10.836 8.095 10.478 1.00 93.19 92 VAL A N 1
ATOM 739 C CA . VAL A 1 92 ? -9.644 8.785 9.976 1.00 93.19 92 VAL A CA 1
ATOM 740 C C . VAL A 1 92 ? -8.722 7.747 9.349 1.00 93.19 92 VAL A C 1
ATOM 742 O O . VAL A 1 92 ? -7.626 7.499 9.843 1.00 93.19 92 VAL A O 1
ATOM 745 N N . LEU A 1 93 ? -9.191 7.119 8.273 1.00 96.06 93 LEU A N 1
ATOM 746 C CA . LEU A 1 93 ? -8.446 6.134 7.484 1.00 96.06 93 LEU A CA 1
ATOM 747 C C . LEU A 1 93 ? -8.100 6.718 6.108 1.00 96.06 93 LEU A C 1
ATOM 749 O O . LEU A 1 93 ? -8.720 7.682 5.658 1.00 96.06 93 LEU A O 1
ATOM 753 N N . LYS A 1 94 ? -7.084 6.159 5.450 1.00 97.25 94 LYS A N 1
ATOM 754 C CA . LYS A 1 94 ? -6.597 6.601 4.135 1.00 97.25 94 LYS A CA 1
ATOM 755 C C . LYS A 1 94 ? -6.663 5.482 3.101 1.00 97.25 94 LYS A C 1
ATOM 757 O O . LYS A 1 94 ? -6.352 4.335 3.417 1.00 97.25 94 LYS A O 1
ATOM 762 N N . THR A 1 95 ? -7.017 5.845 1.872 1.00 97.50 95 THR A N 1
ATOM 763 C CA . THR A 1 95 ? -7.046 4.956 0.694 1.00 97.50 95 THR A CA 1
ATOM 764 C C . THR A 1 95 ? -6.423 5.603 -0.546 1.00 97.50 95 THR A C 1
ATOM 766 O O . THR A 1 95 ? -6.332 4.975 -1.600 1.00 97.50 95 THR A O 1
ATOM 769 N N . ASP A 1 96 ? -5.966 6.855 -0.439 1.00 98.00 96 ASP A N 1
ATOM 770 C CA . ASP A 1 96 ? -5.569 7.675 -1.581 1.00 98.00 96 ASP A CA 1
ATOM 771 C C . ASP A 1 96 ? -4.308 7.157 -2.285 1.00 98.00 96 ASP A C 1
ATOM 773 O O . ASP A 1 96 ? -4.140 7.338 -3.494 1.00 98.00 96 ASP A O 1
ATOM 777 N N . LYS A 1 97 ? -3.398 6.507 -1.552 1.00 98.12 97 LYS A N 1
ATOM 778 C CA . LYS A 1 97 ? -2.195 5.901 -2.135 1.00 98.12 97 LYS A CA 1
ATOM 779 C C . LYS A 1 97 ? -2.516 4.600 -2.832 1.00 98.12 97 LYS A C 1
ATOM 781 O O . LYS A 1 97 ? -1.980 4.391 -3.918 1.00 98.12 97 LYS A O 1
ATOM 786 N N . TRP A 1 98 ? -3.371 3.765 -2.254 1.00 97.75 98 TRP A N 1
ATOM 787 C CA . TRP A 1 98 ? -3.825 2.552 -2.922 1.00 97.75 98 TRP A CA 1
ATOM 788 C C . TRP A 1 98 ? -4.568 2.855 -4.217 1.00 97.75 98 TRP A C 1
ATOM 790 O O . TRP A 1 98 ? -4.154 2.367 -5.261 1.00 97.75 98 TRP A O 1
ATOM 800 N N . GLU A 1 99 ? -5.566 3.738 -4.185 1.00 97.12 99 GLU A N 1
ATOM 801 C CA . GLU A 1 99 ? -6.333 4.134 -5.377 1.00 97.12 99 GLU A CA 1
ATOM 802 C C . GLU A 1 99 ? -5.442 4.689 -6.495 1.00 97.12 99 GLU A C 1
ATOM 804 O O . GLU A 1 99 ? -5.695 4.479 -7.678 1.00 97.12 99 GLU A O 1
ATOM 809 N N . LYS A 1 100 ? -4.367 5.394 -6.127 1.00 97.94 100 LYS A N 1
ATOM 810 C CA . LYS A 1 100 ? -3.417 5.955 -7.088 1.00 97.94 100 LYS A CA 1
ATOM 811 C C . LYS A 1 100 ? -2.447 4.922 -7.669 1.00 97.94 100 LYS A C 1
ATOM 813 O O . LYS A 1 100 ? -1.954 5.117 -8.779 1.00 97.94 100 LYS A O 1
ATOM 818 N N . HIS A 1 101 ? -2.082 3.901 -6.898 1.00 97.75 101 HIS A N 1
ATOM 819 C CA . HIS A 1 101 ? -0.949 3.024 -7.204 1.00 97.75 101 HIS A CA 1
ATOM 820 C C . HIS A 1 101 ? -1.323 1.551 -7.402 1.00 97.75 101 HIS A C 1
ATOM 822 O O . HIS A 1 101 ? -0.431 0.762 -7.723 1.00 97.75 101 HIS A O 1
ATOM 828 N N . SER A 1 102 ? -2.599 1.180 -7.254 1.00 96.44 102 SER A N 1
ATOM 829 C CA . SER A 1 102 ? -3.086 -0.195 -7.406 1.00 96.44 102 SER A CA 1
ATOM 830 C C . SER A 1 102 ? -2.657 -0.792 -8.738 1.00 96.44 102 SER A C 1
ATOM 832 O O . SER A 1 102 ? -2.030 -1.843 -8.743 1.00 96.44 102 SER A O 1
ATOM 834 N N . ASP A 1 103 ? -2.860 -0.080 -9.847 1.00 96.31 103 ASP A N 1
ATOM 835 C CA . ASP A 1 103 ? -2.529 -0.579 -11.187 1.00 96.31 103 ASP A CA 1
ATOM 836 C C . ASP A 1 103 ? -1.034 -0.879 -11.334 1.00 96.31 103 ASP A C 1
ATOM 838 O O . ASP A 1 103 ? -0.644 -1.871 -11.942 1.00 96.31 103 ASP A O 1
ATOM 842 N N . THR A 1 104 ? -0.167 -0.041 -10.759 1.00 95.88 104 THR A N 1
ATOM 843 C CA . THR A 1 104 ? 1.280 -0.289 -10.782 1.00 95.88 104 THR A CA 1
ATOM 844 C C . THR A 1 104 ? 1.631 -1.530 -9.969 1.00 95.88 104 THR A C 1
ATOM 846 O O . THR A 1 104 ? 2.392 -2.363 -10.441 1.00 95.88 104 THR A O 1
ATOM 849 N N . ILE A 1 105 ? 1.075 -1.668 -8.763 1.00 96.00 105 ILE A N 1
ATOM 850 C CA . ILE A 1 105 ? 1.387 -2.781 -7.855 1.00 96.00 105 ILE A CA 1
ATOM 851 C C . ILE A 1 105 ? 0.830 -4.105 -8.385 1.00 96.00 105 ILE A C 1
ATOM 853 O O . ILE A 1 105 ? 1.481 -5.139 -8.270 1.00 96.00 105 ILE A O 1
ATOM 857 N N . GLU A 1 106 ? -0.358 -4.081 -8.983 1.00 94.31 106 GLU A N 1
ATOM 858 C CA . GLU A 1 106 ? -1.019 -5.259 -9.544 1.00 94.31 106 GLU A CA 1
ATOM 859 C C . GLU A 1 106 ? -0.294 -5.835 -10.762 1.00 94.31 106 GLU A C 1
ATOM 861 O O . GLU A 1 106 ? -0.419 -7.029 -11.028 1.00 94.31 106 GLU A O 1
ATOM 866 N N . ASN A 1 107 ? 0.486 -5.010 -11.463 1.00 93.62 107 ASN A N 1
ATOM 867 C CA . ASN A 1 107 ? 1.302 -5.434 -12.597 1.00 93.62 107 ASN A CA 1
ATOM 868 C C . ASN A 1 107 ? 2.712 -5.908 -12.200 1.00 93.62 107 ASN A C 1
ATOM 870 O O . ASN A 1 107 ? 3.464 -6.336 -13.072 1.00 93.62 107 ASN A O 1
ATOM 874 N N . ILE A 1 108 ? 3.080 -5.872 -10.912 1.00 93.38 108 ILE A N 1
ATOM 875 C CA . ILE A 1 108 ? 4.369 -6.406 -10.452 1.00 93.38 108 ILE A CA 1
ATOM 876 C C . ILE A 1 108 ? 4.347 -7.932 -10.567 1.00 93.38 108 ILE A C 1
ATOM 878 O O . ILE A 1 108 ? 3.575 -8.622 -9.893 1.00 93.38 108 ILE A O 1
ATOM 882 N N . GLU A 1 109 ? 5.231 -8.477 -11.400 1.00 87.62 109 GLU A N 1
ATOM 883 C CA . GLU A 1 109 ? 5.339 -9.919 -11.594 1.00 87.62 109 GLU A CA 1
ATOM 884 C C . GLU A 1 109 ? 5.736 -10.644 -10.297 1.00 87.62 109 GLU A C 1
ATOM 886 O O . GLU A 1 109 ? 6.682 -10.275 -9.602 1.00 87.62 109 GLU A O 1
ATOM 891 N N . GLY A 1 110 ? 5.018 -11.725 -9.978 1.00 85.94 110 GLY A N 1
ATOM 892 C CA . GLY A 1 110 ? 5.351 -12.600 -8.850 1.00 85.94 110 GLY A CA 1
ATOM 893 C C . GLY A 1 110 ? 4.935 -12.087 -7.467 1.00 85.94 110 GLY A C 1
ATOM 894 O O . GLY A 1 110 ? 5.332 -12.681 -6.463 1.00 85.94 110 GLY A O 1
ATOM 895 N N . LEU A 1 111 ? 4.117 -11.031 -7.381 1.00 92.38 111 LEU A N 1
ATOM 896 C CA . LEU A 1 111 ? 3.634 -10.494 -6.107 1.00 92.38 111 LEU A CA 1
ATOM 897 C C . LEU A 1 111 ? 2.604 -11.426 -5.435 1.00 92.38 111 LEU A C 1
ATOM 899 O O . LEU A 1 111 ? 1.397 -11.340 -5.664 1.00 92.38 111 LEU A O 1
ATOM 903 N N . SER A 1 112 ? 3.073 -12.326 -4.570 1.00 93.75 112 SER A N 1
ATOM 904 C CA . SER A 1 112 ? 2.254 -13.395 -3.968 1.00 93.75 112 SER A CA 1
ATOM 905 C C . SER A 1 112 ? 1.135 -12.911 -3.034 1.00 93.75 112 SER A C 1
ATOM 907 O O . SER A 1 112 ? 0.174 -13.640 -2.791 1.00 93.75 112 SER A O 1
ATOM 909 N N . TYR A 1 113 ? 1.234 -11.686 -2.520 1.00 95.69 113 TYR A N 1
ATOM 910 C CA . TYR A 1 113 ? 0.329 -11.138 -1.508 1.00 95.69 113 TYR A CA 1
ATOM 911 C C . TYR A 1 113 ? -0.700 -10.140 -2.050 1.00 95.69 113 TYR A C 1
ATOM 913 O O . TYR A 1 113 ? -1.445 -9.540 -1.272 1.00 95.69 113 TYR A O 1
ATOM 921 N N . ILE A 1 114 ? -0.802 -9.970 -3.373 1.00 96.00 114 ILE A N 1
ATOM 922 C CA . ILE A 1 114 ? -1.722 -8.988 -3.967 1.00 96.00 114 ILE A CA 1
ATOM 923 C C . ILE A 1 114 ? -3.186 -9.214 -3.557 1.00 96.00 114 ILE A C 1
ATOM 925 O O . ILE A 1 114 ? -3.921 -8.263 -3.297 1.00 96.00 114 ILE A O 1
ATOM 929 N N . GLY A 1 115 ? -3.604 -10.475 -3.408 1.00 95.75 115 GLY A N 1
ATOM 930 C CA . GLY A 1 115 ? -4.945 -10.816 -2.926 1.00 95.75 115 GLY A CA 1
ATOM 931 C C . GLY A 1 115 ? -5.197 -10.348 -1.490 1.00 95.75 115 GLY A C 1
ATOM 932 O O . GLY A 1 115 ? -6.256 -9.792 -1.204 1.00 95.75 115 GLY A O 1
ATOM 933 N N . LYS A 1 116 ? -4.204 -10.500 -0.601 1.00 96.44 116 LYS A N 1
ATOM 934 C CA . LYS A 1 116 ? -4.289 -10.007 0.781 1.00 96.44 116 LYS A CA 1
ATOM 935 C C . LYS A 1 116 ? -4.339 -8.480 0.816 1.00 96.44 116 LYS A C 1
ATOM 937 O O . LYS A 1 116 ? -5.120 -7.928 1.582 1.00 96.44 116 LYS A O 1
ATOM 942 N N . LEU A 1 117 ? -3.542 -7.812 -0.021 1.00 97.44 117 LEU A N 1
ATOM 943 C CA . LEU A 1 117 ? -3.521 -6.353 -0.143 1.00 97.44 117 LEU A CA 1
ATOM 944 C C . LEU A 1 117 ? -4.880 -5.800 -0.586 1.00 97.44 117 LEU A C 1
ATOM 946 O O . LEU A 1 117 ? -5.415 -4.907 0.064 1.00 97.44 117 LEU A O 1
ATOM 950 N N . ARG A 1 118 ? -5.490 -6.395 -1.618 1.00 96.88 118 ARG A N 1
ATOM 951 C CA . ARG A 1 118 ? -6.857 -6.054 -2.042 1.00 96.88 118 ARG A CA 1
ATOM 952 C C . ARG A 1 118 ? -7.866 -6.261 -0.912 1.00 96.88 118 ARG A C 1
ATOM 954 O O . ARG A 1 118 ? -8.659 -5.367 -0.643 1.00 96.88 118 ARG A O 1
ATOM 961 N N . GLY A 1 119 ? -7.804 -7.402 -0.222 1.00 97.00 119 GLY A N 1
ATOM 962 C CA . GLY A 1 119 ? -8.688 -7.697 0.910 1.00 97.00 119 GLY A CA 1
ATOM 963 C C . GLY A 1 119 ? -8.575 -6.673 2.044 1.00 97.00 119 GLY A C 1
ATOM 964 O O . GLY A 1 119 ? -9.592 -6.218 2.558 1.00 97.00 119 GLY A O 1
ATOM 965 N N . LEU A 1 120 ? -7.353 -6.241 2.374 1.00 97.94 120 LEU A N 1
ATOM 966 C CA . LEU A 1 120 ? -7.125 -5.193 3.369 1.00 97.94 120 LEU A CA 1
ATOM 967 C C . LEU A 1 120 ? -7.851 -3.897 2.982 1.00 97.94 120 LEU A C 1
ATOM 969 O O . LEU A 1 120 ? -8.575 -3.330 3.797 1.00 97.94 120 LEU A O 1
ATOM 973 N N . TYR A 1 121 ? -7.695 -3.443 1.737 1.00 98.12 121 TYR A N 1
ATOM 974 C CA . TYR A 1 121 ? -8.344 -2.214 1.278 1.00 98.12 121 TYR A CA 1
ATOM 975 C C . TYR A 1 121 ? -9.857 -2.356 1.108 1.00 98.12 121 TYR A C 1
ATOM 977 O O . TYR A 1 121 ? -10.575 -1.387 1.337 1.00 98.12 121 TYR A O 1
ATOM 985 N N . MET A 1 122 ? -10.371 -3.551 0.803 1.00 97.31 122 MET A N 1
ATOM 986 C CA . MET A 1 122 ? -11.812 -3.816 0.853 1.00 97.31 122 MET A CA 1
ATOM 987 C C . MET A 1 122 ? -12.370 -3.630 2.268 1.00 97.31 122 MET A C 1
ATOM 989 O O . MET A 1 122 ? -13.412 -2.995 2.418 1.00 97.31 122 MET A O 1
ATOM 993 N N . ASN A 1 123 ? -11.666 -4.111 3.299 1.00 96.81 123 ASN A N 1
ATOM 994 C CA . ASN A 1 123 ? -12.068 -3.905 4.693 1.00 96.81 123 ASN A CA 1
ATOM 995 C C . ASN A 1 123 ? -12.014 -2.418 5.074 1.00 96.81 123 ASN A C 1
ATOM 997 O O . ASN A 1 123 ? -12.982 -1.889 5.608 1.00 96.81 123 ASN A O 1
ATOM 1001 N N . VAL A 1 124 ? -10.936 -1.711 4.710 1.00 97.31 124 VAL A N 1
ATOM 1002 C CA . VAL A 1 124 ? -10.816 -0.258 4.945 1.00 97.31 124 VAL A CA 1
ATOM 1003 C C . VAL A 1 124 ? -11.949 0.520 4.269 1.00 97.31 124 VAL A C 1
ATOM 1005 O O . VAL A 1 124 ? -12.557 1.388 4.893 1.00 97.31 124 VAL A O 1
ATOM 1008 N N . HIS A 1 125 ? -12.274 0.206 3.013 1.00 96.81 125 HIS A N 1
ATOM 1009 C CA . HIS A 1 125 ? -13.382 0.847 2.305 1.00 96.81 125 HIS A CA 1
ATOM 1010 C C . HIS A 1 125 ? -14.735 0.543 2.938 1.00 96.81 125 HIS A C 1
ATOM 1012 O O . HIS A 1 125 ? -15.569 1.442 3.039 1.00 96.81 125 HIS A O 1
ATOM 1018 N N . ARG A 1 126 ? -14.964 -0.703 3.358 1.00 95.69 126 ARG A N 1
ATOM 1019 C CA . ARG A 1 126 ? -16.185 -1.113 4.055 1.00 95.69 126 ARG A CA 1
ATOM 1020 C C . ARG A 1 126 ? -16.378 -0.290 5.328 1.00 95.69 126 ARG A C 1
ATOM 1022 O O . ARG A 1 126 ? -17.441 0.300 5.507 1.00 95.69 126 ARG A O 1
ATOM 1029 N N . ASP A 1 127 ? -15.338 -0.197 6.149 1.00 95.12 127 ASP A N 1
ATOM 1030 C CA . ASP A 1 127 ? -15.376 0.521 7.422 1.00 95.12 127 ASP A CA 1
ATOM 1031 C C . ASP A 1 127 ? -15.593 2.025 7.194 1.00 95.12 127 ASP A C 1
ATOM 1033 O O . ASP A 1 127 ? -16.467 2.622 7.817 1.00 95.12 127 ASP A O 1
ATOM 1037 N N . LEU A 1 128 ? -14.892 2.634 6.225 1.00 94.94 128 LEU A N 1
ATOM 1038 C CA . LEU A 1 128 ? -15.118 4.028 5.809 1.00 94.94 128 LEU A CA 1
ATOM 1039 C C . LEU A 1 128 ? -16.545 4.278 5.298 1.00 94.94 128 LEU A C 1
ATOM 1041 O O . LEU A 1 128 ? -17.123 5.326 5.580 1.00 94.94 128 LEU A O 1
ATOM 1045 N N . THR A 1 129 ? -17.107 3.335 4.538 1.00 94.38 129 THR A N 1
ATOM 1046 C CA . THR A 1 129 ? -18.437 3.468 3.924 1.00 94.38 129 THR A CA 1
ATOM 1047 C C . THR A 1 129 ? -19.540 3.414 4.970 1.00 94.38 129 THR A C 1
ATOM 1049 O O . THR A 1 129 ? -20.458 4.231 4.939 1.00 94.38 129 THR A O 1
ATOM 1052 N N . PHE A 1 130 ? -19.462 2.455 5.893 1.00 93.44 130 PHE A N 1
ATOM 1053 C CA . PHE A 1 130 ? -20.455 2.324 6.957 1.00 93.44 130 PHE A CA 1
ATOM 1054 C C . PHE A 1 130 ? -20.191 3.270 8.125 1.00 93.44 130 PHE A C 1
ATOM 1056 O O . PHE A 1 130 ? -21.111 3.565 8.880 1.00 93.44 130 PHE A O 1
ATOM 1063 N N . ASN A 1 131 ? -18.963 3.781 8.244 1.00 94.50 131 ASN A N 1
ATOM 1064 C CA . ASN A 1 131 ? -18.497 4.587 9.368 1.00 94.50 131 ASN A CA 1
ATOM 1065 C C . ASN A 1 131 ? -18.703 3.872 10.719 1.00 94.50 131 ASN A C 1
ATOM 1067 O O . ASN A 1 131 ? -18.994 4.504 11.738 1.00 94.50 131 ASN A O 1
ATOM 1071 N N . ILE A 1 132 ? -18.581 2.542 10.686 1.00 93.50 132 ILE A N 1
ATOM 1072 C CA . ILE A 1 132 ? -18.765 1.612 11.800 1.00 93.50 132 ILE A CA 1
ATOM 1073 C C . ILE A 1 132 ? -17.589 0.641 11.781 1.00 93.50 132 ILE A C 1
ATOM 1075 O O . ILE A 1 132 ? -17.225 0.128 10.722 1.00 93.50 132 ILE A O 1
ATOM 1079 N N . VAL A 1 133 ? -17.019 0.371 12.953 1.00 94.31 133 VAL A N 1
ATOM 1080 C CA . VAL A 1 133 ? -15.937 -0.602 13.136 1.00 94.31 133 VAL A CA 1
ATOM 1081 C C . VAL A 1 133 ? -16.327 -1.584 14.231 1.00 94.31 133 VAL A C 1
ATOM 1083 O O . VAL A 1 133 ? -16.656 -1.171 15.340 1.00 94.31 133 VAL A O 1
ATOM 1086 N N . GLN A 1 134 ? -16.263 -2.882 13.942 1.00 95.38 134 GLN A N 1
ATOM 1087 C CA . GLN A 1 134 ? -16.491 -3.938 14.931 1.00 95.38 134 GLN A CA 1
ATOM 1088 C C . GLN A 1 134 ? -15.164 -4.432 15.510 1.00 95.38 134 GLN A C 1
ATOM 1090 O O . GLN A 1 134 ? -14.177 -4.560 14.785 1.00 95.38 134 GLN A O 1
ATOM 1095 N N . MET A 1 135 ? -15.142 -4.743 16.809 1.00 94.50 135 MET A N 1
ATOM 1096 C CA . MET A 1 135 ? -13.934 -5.157 17.535 1.00 94.50 135 MET A CA 1
ATOM 1097 C C . MET A 1 135 ? -13.222 -6.364 16.895 1.00 94.50 135 MET A C 1
ATOM 1099 O O . MET A 1 135 ? -11.996 -6.385 16.771 1.00 94.50 135 MET A O 1
ATOM 1103 N N . GLU A 1 136 ? -13.978 -7.391 16.509 1.00 93.38 136 GLU A N 1
ATOM 1104 C CA . GLU A 1 136 ? -13.418 -8.605 15.903 1.00 93.38 136 GLU A CA 1
ATOM 1105 C C . GLU A 1 136 ? -12.773 -8.299 14.544 1.00 93.38 136 GLU A C 1
ATOM 1107 O O . GLU A 1 136 ? -11.612 -8.645 14.296 1.00 93.38 136 GLU A O 1
ATOM 1112 N N . ASP A 1 137 ? -13.492 -7.550 13.712 1.00 94.00 137 ASP A N 1
ATOM 1113 C CA . ASP A 1 137 ? -13.052 -7.156 12.379 1.00 94.00 137 ASP A CA 1
ATOM 1114 C C . ASP A 1 137 ? -11.821 -6.251 12.408 1.00 94.00 137 ASP A C 1
ATOM 1116 O O . ASP A 1 137 ? -10.904 -6.425 11.599 1.00 94.00 137 ASP A O 1
ATOM 1120 N N . VAL A 1 138 ? -11.757 -5.301 13.347 1.00 94.69 138 VAL A N 1
ATOM 1121 C CA . VAL A 1 138 ? -10.601 -4.406 13.454 1.00 94.69 138 VAL A CA 1
ATOM 1122 C C . VAL A 1 138 ? -9.354 -5.153 13.899 1.00 94.69 138 VAL A C 1
ATOM 1124 O O . VAL A 1 138 ? -8.273 -4.890 13.375 1.00 94.69 138 VAL A O 1
ATOM 1127 N N . LYS A 1 139 ? -9.482 -6.134 14.800 1.00 95.06 139 LYS A N 1
ATOM 1128 C CA . LYS A 1 139 ? -8.363 -6.990 15.219 1.00 95.06 139 LYS A CA 1
ATOM 1129 C C . LYS A 1 139 ? -7.852 -7.814 14.037 1.00 95.06 139 LYS A C 1
ATOM 1131 O O . LYS A 1 139 ? -6.645 -7.845 13.792 1.00 95.06 139 LYS A O 1
ATOM 1136 N N . GLY A 1 140 ? -8.759 -8.403 13.255 1.00 95.19 140 GLY A N 1
ATOM 1137 C CA . GLY A 1 140 ? -8.417 -9.101 12.012 1.00 95.19 140 GLY A CA 1
ATOM 1138 C C . GLY A 1 140 ? -7.710 -8.195 10.997 1.00 95.19 140 GLY A C 1
ATOM 1139 O O . GLY A 1 140 ? -6.629 -8.525 10.509 1.00 95.19 140 GLY A O 1
ATOM 1140 N N . THR A 1 141 ? -8.272 -7.014 10.743 1.00 96.31 141 THR A N 1
ATOM 1141 C CA . THR A 1 141 ? -7.738 -6.030 9.789 1.00 96.31 141 THR A CA 1
ATOM 1142 C C . THR A 1 141 ? -6.375 -5.488 10.228 1.00 96.31 141 THR A C 1
ATOM 1144 O O . THR A 1 141 ? -5.479 -5.325 9.401 1.00 96.31 141 THR A O 1
ATOM 1147 N N . THR A 1 142 ? -6.170 -5.281 11.530 1.00 96.62 142 THR A N 1
ATOM 1148 C CA . THR A 1 142 ? -4.893 -4.834 12.113 1.00 96.62 142 THR A CA 1
ATOM 1149 C C . THR A 1 142 ? -3.800 -5.886 11.930 1.00 96.62 142 THR A C 1
ATOM 1151 O O . THR A 1 142 ? -2.693 -5.559 11.497 1.00 96.62 142 THR A O 1
ATOM 1154 N N . ASN A 1 143 ? -4.114 -7.161 12.183 1.00 96.38 143 ASN A N 1
ATOM 1155 C CA . ASN A 1 143 ? -3.184 -8.270 11.954 1.00 96.38 143 ASN A CA 1
ATOM 1156 C C . ASN A 1 143 ? -2.821 -8.398 10.469 1.00 96.38 143 ASN A C 1
ATOM 1158 O O . ASN A 1 143 ? -1.644 -8.490 10.120 1.00 96.38 143 ASN A O 1
ATOM 1162 N N . GLN A 1 144 ? -3.817 -8.320 9.586 1.00 96.50 144 GLN A N 1
ATOM 1163 C CA . GLN A 1 144 ? -3.602 -8.348 8.141 1.00 96.50 144 GLN A CA 1
ATOM 1164 C C . GLN A 1 144 ? -2.732 -7.170 7.669 1.00 96.50 144 GLN A C 1
ATOM 1166 O O . GLN A 1 144 ? -1.812 -7.365 6.873 1.00 96.50 144 GLN A O 1
ATOM 1171 N N . ALA A 1 145 ? -2.969 -5.960 8.185 1.00 97.12 145 ALA A N 1
ATOM 1172 C CA . ALA A 1 145 ? -2.153 -4.782 7.895 1.00 97.12 145 ALA A CA 1
ATOM 1173 C C . ALA A 1 145 ? -0.691 -4.974 8.329 1.00 97.12 145 ALA A C 1
ATOM 1175 O O . ALA A 1 145 ? 0.225 -4.635 7.577 1.00 97.12 145 ALA A O 1
ATOM 1176 N N . TYR A 1 146 ? -0.460 -5.557 9.509 1.00 96.06 146 TYR A N 1
ATOM 1177 C CA . TYR A 1 146 ? 0.883 -5.870 9.994 1.00 96.06 146 TYR A CA 1
ATOM 1178 C C . TYR A 1 146 ? 1.617 -6.861 9.078 1.00 96.06 146 TYR A C 1
ATOM 1180 O O . TYR A 1 146 ? 2.766 -6.608 8.700 1.00 96.06 146 TYR A O 1
ATOM 1188 N N . GLU A 1 147 ? 0.960 -7.961 8.696 1.00 96.44 147 GLU A N 1
ATOM 1189 C CA . GLU A 1 147 ? 1.537 -8.980 7.812 1.00 96.44 147 GLU A CA 1
ATOM 1190 C C . GLU A 1 147 ? 1.897 -8.408 6.439 1.00 96.44 147 GLU A C 1
ATOM 1192 O O . GLU A 1 147 ? 3.040 -8.530 5.996 1.00 96.44 147 GLU A O 1
ATOM 1197 N N . ILE A 1 148 ? 0.952 -7.721 5.795 1.00 97.12 148 ILE A N 1
ATOM 1198 C CA . ILE A 1 148 ? 1.148 -7.151 4.457 1.00 97.12 148 ILE A CA 1
ATOM 1199 C C . ILE A 1 148 ? 2.239 -6.081 4.479 1.00 97.12 148 ILE A C 1
ATOM 1201 O O . ILE A 1 148 ? 3.065 -6.021 3.569 1.00 97.12 148 ILE A O 1
ATOM 1205 N N . ARG A 1 149 ? 2.294 -5.245 5.526 1.00 95.88 149 ARG A N 1
ATOM 1206 C CA . ARG A 1 149 ? 3.365 -4.249 5.677 1.00 95.88 149 ARG A CA 1
ATOM 1207 C C . ARG A 1 149 ? 4.740 -4.917 5.659 1.00 95.88 149 ARG A C 1
ATOM 1209 O O . ARG A 1 149 ? 5.647 -4.406 5.003 1.00 95.88 149 ARG A O 1
ATOM 1216 N N . LYS A 1 150 ? 4.884 -6.053 6.346 1.00 95.81 150 LYS A N 1
ATOM 1217 C CA . LYS A 1 150 ? 6.128 -6.827 6.382 1.00 95.81 150 LYS A CA 1
ATOM 1218 C C . LYS A 1 150 ? 6.448 -7.455 5.021 1.00 95.81 150 LYS A C 1
ATOM 1220 O O . LYS A 1 150 ? 7.582 -7.343 4.568 1.00 95.81 150 LYS A O 1
ATOM 1225 N N . GLU A 1 151 ? 5.460 -8.040 4.344 1.00 96.19 151 GLU A N 1
ATOM 1226 C CA . GLU A 1 151 ? 5.621 -8.598 2.989 1.00 96.19 151 GLU A CA 1
ATOM 1227 C C . GLU A 1 151 ? 6.064 -7.518 1.975 1.00 96.19 151 GLU A C 1
ATOM 1229 O O . GLU A 1 151 ? 6.972 -7.748 1.168 1.00 96.19 151 GLU A O 1
ATOM 1234 N N . ILE A 1 152 ? 5.500 -6.305 2.059 1.00 96.38 152 ILE A N 1
ATOM 1235 C CA . ILE A 1 152 ? 5.928 -5.158 1.241 1.00 96.38 152 ILE A CA 1
ATOM 1236 C C . ILE A 1 152 ? 7.353 -4.727 1.596 1.00 96.38 152 ILE A C 1
ATOM 1238 O O . ILE A 1 152 ? 8.147 -4.430 0.705 1.00 96.38 152 ILE A O 1
ATOM 1242 N N . GLU A 1 153 ? 7.700 -4.674 2.880 1.00 95.44 153 GLU A N 1
ATOM 1243 C CA . GLU A 1 153 ? 9.046 -4.304 3.317 1.00 95.44 153 GLU A CA 1
ATOM 1244 C C . GLU A 1 153 ? 10.107 -5.292 2.818 1.00 95.44 153 GLU A C 1
ATOM 1246 O O . GLU A 1 153 ? 11.152 -4.871 2.322 1.00 95.44 153 GLU A O 1
ATOM 1251 N N . ASP A 1 154 ? 9.826 -6.592 2.883 1.00 94.19 154 ASP A N 1
ATOM 1252 C CA . ASP A 1 154 ? 10.714 -7.627 2.356 1.00 94.19 154 ASP A CA 1
ATOM 1253 C C . ASP A 1 154 ? 10.829 -7.551 0.828 1.00 94.19 154 ASP A C 1
ATOM 1255 O O . ASP A 1 154 ? 11.929 -7.657 0.285 1.00 94.19 154 ASP A O 1
ATOM 1259 N N . THR A 1 155 ? 9.731 -7.252 0.133 1.00 94.00 155 THR A N 1
ATOM 1260 C CA . THR A 1 155 ? 9.750 -6.996 -1.314 1.00 94.00 155 THR A CA 1
ATOM 1261 C C . THR A 1 155 ? 10.627 -5.791 -1.647 1.00 94.00 155 THR A C 1
ATOM 1263 O O . THR A 1 155 ? 11.503 -5.882 -2.503 1.00 94.00 155 THR A O 1
ATOM 1266 N N . LEU A 1 156 ? 10.482 -4.678 -0.922 1.00 94.00 156 LEU A N 1
ATOM 1267 C CA . LEU A 1 156 ? 11.274 -3.461 -1.120 1.00 94.00 156 LEU A CA 1
ATOM 1268 C C . LEU A 1 156 ? 12.779 -3.666 -0.888 1.00 94.00 156 LEU A C 1
ATOM 1270 O O . LEU A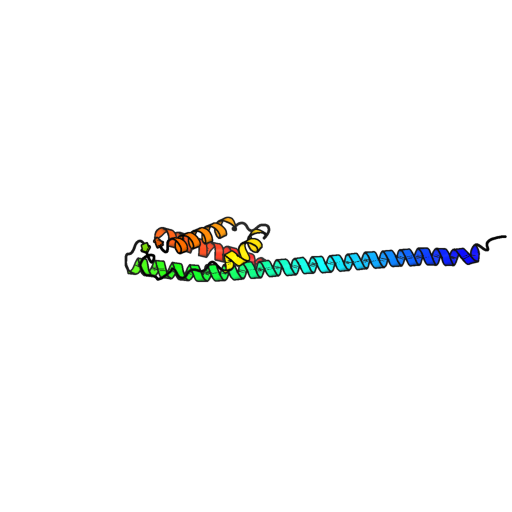 1 156 ? 13.576 -2.987 -1.538 1.00 94.00 156 LEU A O 1
ATOM 1274 N N . LYS A 1 157 ? 13.187 -4.603 -0.020 1.00 91.94 157 LYS A N 1
ATOM 1275 C CA . LYS A 1 157 ? 14.606 -4.976 0.148 1.00 91.94 157 LYS A CA 1
ATOM 1276 C C . LYS A 1 157 ? 15.188 -5.607 -1.117 1.00 91.94 157 LYS A C 1
ATOM 1278 O O . LYS A 1 157 ? 16.370 -5.415 -1.388 1.00 91.94 157 LYS A O 1
ATOM 1283 N N . ASN A 1 158 ? 14.373 -6.286 -1.921 1.00 84.06 158 ASN A N 1
ATOM 1284 C CA . ASN A 1 158 ? 14.802 -6.873 -3.195 1.00 84.06 158 ASN A CA 1
ATOM 1285 C C . ASN A 1 158 ? 14.870 -5.840 -4.340 1.00 84.06 158 ASN A C 1
ATOM 1287 O O . ASN A 1 158 ? 15.468 -6.114 -5.376 1.00 84.06 158 ASN A O 1
ATOM 1291 N N . TYR A 1 159 ? 14.316 -4.636 -4.140 1.00 75.38 159 TYR A N 1
ATOM 1292 C CA . TYR A 1 159 ? 14.445 -3.468 -5.029 1.00 75.38 159 TYR A CA 1
ATOM 1293 C C . TYR A 1 159 ? 15.681 -2.593 -4.708 1.00 75.38 159 TYR A C 1
ATOM 1295 O O . TYR A 1 159 ? 15.707 -1.397 -5.047 1.00 75.38 159 TYR A O 1
ATOM 1303 N N . SER A 1 160 ? 16.662 -3.141 -3.983 1.00 55.31 160 SER A N 1
ATOM 1304 C CA . SER A 1 160 ? 17.929 -2.475 -3.631 1.00 55.31 160 SER A CA 1
ATOM 1305 C C . SER A 1 160 ? 18.945 -2.550 -4.759 1.00 55.31 160 SER A C 1
ATOM 1307 O O . SER A 1 160 ? 19.118 -3.655 -5.316 1.00 55.31 160 SER A O 1
#

pLDDT: mean 89.2, std 10.82, range [47.84, 98.5]

Secondary structure (DSSP, 8-state):
----HHHHHHHHHHHHHHHHHHHHHHHHHHHHHHHHHHHHHHHHHHHHHHHHHHHHHHHHHHHHHHHHHHHHHHHHHT-SEEE-TTTTPPP----HHHHHHHHHHHTSTT-TTHHHHHHHHHHHHHHHHHTEEEHHHHHHHHHHHHHHHHHHHHHHHHT-

Radius of gyration: 30.42 Å; chains: 1; bounding box: 65×27×104 Å

Foldseek 3Di:
DDDPCVVVVVVVCCCVVVVVVVVVVVVVVVVVVVVVVVVVVVVVLLVLLLVLLVLLLVLLVVVLVLLVVVLVVCVVVVHQKDACVPVPDARPHDCPSCVVRVVSNVPPPPLPCNVLSVVLVVLVVVCRVRSMDGNVSSVVSSVSSVVVSVSSVVVSVVSD